Protein AF-A0A2Z6TEN8-F1 (afdb_monomer_lite)

Foldseek 3Di:
DVVVVVVVVVVVVVQVVVLQLQVFLCQQWKDFPDHFQEKAKEGWDQDDDPSPVAIWIKIATPPDPLQIWIQGADPDPVGPGDIDHHPSHRMDTDPGGRNVDHCVNYHYHYDPDD

Secondary structure (DSSP, 8-state):
-HHHHHHHHHHHHHHHHHHHHHHHHHHHHEE-SS---EEEEPPPEEPSGGGTT-EEEEEEETT-GGGEEEEEE-SSSSP-SPEEE-TT---EE-SS--TT--STT-EEEE----

Structure (mmCIF, N/CA/C/O backbone):
data_AF-A0A2Z6TEN8-F1
#
_entry.id   AF-A0A2Z6TEN8-F1
#
loop_
_atom_site.group_PDB
_atom_site.id
_atom_site.type_symbol
_atom_site.label_atom_id
_atom_site.label_alt_id
_atom_site.label_comp_id
_atom_site.label_asym_id
_atom_site.label_entity_id
_atom_site.label_seq_id
_atom_site.pdbx_PDB_ins_code
_atom_site.Cartn_x
_atom_site.Cartn_y
_atom_site.Cartn_z
_atom_site.occupancy
_atom_site.B_iso_or_equiv
_atom_site.auth_s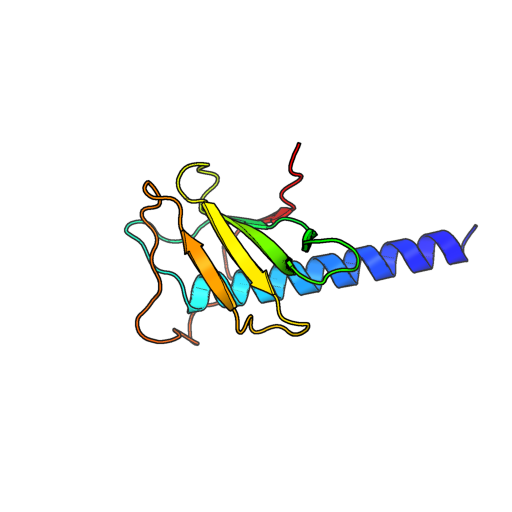eq_id
_atom_site.auth_comp_id
_atom_site.auth_asym_id
_atom_site.auth_atom_id
_atom_site.pdbx_PDB_model_num
ATOM 1 N N . MET A 1 1 ? 35.026 3.503 -3.690 1.00 63.25 1 MET A N 1
ATOM 2 C CA . MET A 1 1 ? 34.242 2.770 -2.660 1.00 63.25 1 MET A CA 1
ATOM 3 C C . MET A 1 1 ? 33.250 3.673 -1.917 1.00 63.25 1 MET A C 1
ATOM 5 O O . MET A 1 1 ? 32.164 3.214 -1.585 1.00 63.25 1 MET A O 1
ATOM 9 N N . GLU A 1 2 ? 33.578 4.948 -1.677 1.00 71.19 2 GLU A N 1
ATOM 10 C CA . GLU A 1 2 ? 32.692 5.900 -0.986 1.00 71.19 2 GLU A CA 1
ATOM 11 C C . GLU A 1 2 ? 31.493 6.366 -1.838 1.00 71.19 2 GLU A C 1
ATOM 13 O O . GLU A 1 2 ? 30.369 6.436 -1.342 1.00 71.19 2 GLU A O 1
ATOM 18 N N . GLU A 1 3 ? 31.693 6.591 -3.140 1.00 76.31 3 GLU A N 1
ATOM 19 C CA . GLU A 1 3 ? 30.623 7.017 -4.059 1.00 76.31 3 GLU A CA 1
ATOM 20 C C . GLU A 1 3 ? 29.530 5.958 -4.251 1.00 76.31 3 GLU A C 1
ATOM 22 O O . GLU A 1 3 ? 28.345 6.283 -4.251 1.00 76.31 3 GLU A O 1
ATOM 27 N N . ALA A 1 4 ? 29.902 4.675 -4.312 1.00 77.38 4 ALA A N 1
ATOM 28 C CA . ALA A 1 4 ? 28.943 3.574 -4.412 1.00 77.38 4 ALA A CA 1
ATOM 29 C C . ALA A 1 4 ? 28.039 3.476 -3.168 1.00 77.38 4 ALA A C 1
ATOM 31 O O . ALA A 1 4 ? 26.837 3.250 -3.290 1.00 77.38 4 ALA A O 1
ATOM 32 N N . LYS A 1 5 ? 28.594 3.711 -1.966 1.00 79.44 5 LYS A N 1
ATOM 33 C CA . LYS A 1 5 ? 27.814 3.755 -0.717 1.00 79.44 5 LYS A CA 1
ATOM 34 C C . LYS A 1 5 ? 26.850 4.942 -0.702 1.00 79.44 5 LYS A C 1
ATOM 36 O O . LYS A 1 5 ? 25.689 4.776 -0.343 1.00 79.44 5 LYS A O 1
ATOM 41 N N . LYS A 1 6 ? 27.309 6.126 -1.125 1.00 82.00 6 LYS A N 1
ATOM 42 C CA . LYS A 1 6 ? 26.474 7.336 -1.219 1.00 82.00 6 LYS A CA 1
ATOM 43 C C . LYS A 1 6 ? 25.315 7.152 -2.202 1.00 82.00 6 LYS A C 1
ATOM 45 O O . LYS A 1 6 ? 24.190 7.525 -1.876 1.00 82.00 6 LYS A O 1
ATOM 50 N N . LYS A 1 7 ? 25.578 6.544 -3.364 1.00 80.00 7 LYS A N 1
ATOM 51 C CA . LYS A 1 7 ? 24.557 6.258 -4.379 1.00 80.00 7 LYS A CA 1
ATOM 52 C C . LYS A 1 7 ? 23.494 5.292 -3.848 1.00 80.00 7 LYS A C 1
ATOM 54 O O . LYS A 1 7 ? 22.319 5.635 -3.871 1.00 80.00 7 LYS A O 1
ATOM 59 N N . LYS A 1 8 ? 23.917 4.189 -3.224 1.00 78.31 8 LYS A N 1
ATOM 60 C CA . LYS A 1 8 ? 23.004 3.204 -2.631 1.00 78.31 8 LYS A CA 1
ATOM 61 C C . LYS A 1 8 ? 22.097 3.806 -1.549 1.00 78.31 8 LYS A C 1
ATOM 63 O O . LYS A 1 8 ? 20.889 3.630 -1.599 1.00 78.31 8 LYS A O 1
ATOM 68 N N . ILE A 1 9 ? 22.655 4.602 -0.631 1.00 84.50 9 ILE A N 1
ATOM 69 C CA . ILE A 1 9 ? 21.869 5.290 0.412 1.00 84.50 9 ILE A CA 1
ATOM 70 C C . ILE A 1 9 ? 20.848 6.258 -0.203 1.00 84.50 9 ILE A C 1
ATOM 72 O O . ILE A 1 9 ? 19.760 6.448 0.344 1.00 84.50 9 ILE A O 1
ATOM 76 N N . LYS A 1 10 ? 21.205 6.920 -1.311 1.00 84.94 10 LYS A N 1
ATOM 77 C CA . LYS A 1 10 ? 20.291 7.810 -2.029 1.00 84.94 10 LYS A CA 1
ATOM 78 C C . LYS A 1 10 ? 19.145 7.012 -2.656 1.00 84.94 10 LYS A C 1
ATOM 80 O O . LYS A 1 10 ? 17.996 7.351 -2.394 1.00 84.94 10 LYS A O 1
ATOM 85 N N . GLU A 1 11 ? 19.457 5.937 -3.375 1.00 80.94 11 GLU A N 1
ATOM 86 C CA . GLU A 1 11 ? 18.472 5.038 -3.994 1.00 80.94 11 GLU A CA 1
ATOM 87 C C . GLU A 1 11 ? 17.505 4.461 -2.944 1.00 80.94 11 GLU A C 1
ATOM 89 O O . GLU A 1 11 ? 16.291 4.596 -3.080 1.00 80.94 11 GLU A O 1
ATOM 94 N N . GLU A 1 12 ? 18.015 3.956 -1.816 1.00 82.25 12 GLU A N 1
ATOM 95 C CA . GLU A 1 12 ? 17.184 3.427 -0.721 1.00 82.25 12 GLU A CA 1
ATOM 96 C C . GLU A 1 12 ? 16.233 4.484 -0.131 1.00 82.25 12 GLU A C 1
ATOM 98 O O . GLU A 1 12 ? 15.084 4.188 0.214 1.00 82.25 12 GLU A O 1
ATOM 103 N N . LYS A 1 13 ? 16.683 5.741 -0.022 1.00 86.00 13 LYS A N 1
ATOM 104 C CA . LYS A 1 13 ? 15.833 6.850 0.436 1.00 86.00 13 LYS A CA 1
ATOM 105 C C . LYS A 1 13 ? 14.754 7.206 -0.581 1.00 86.00 13 LYS A C 1
ATOM 107 O O . LYS A 1 13 ? 13.655 7.572 -0.168 1.00 86.00 13 LYS A O 1
ATOM 112 N N . GLU A 1 14 ? 15.059 7.145 -1.872 1.00 85.81 14 GLU A N 1
ATOM 113 C CA . GLU A 1 14 ? 14.088 7.410 -2.937 1.00 85.81 14 GLU A CA 1
ATOM 114 C C . GLU A 1 14 ? 13.011 6.321 -2.970 1.00 85.81 14 GLU A C 1
ATOM 116 O O . GLU A 1 14 ? 11.828 6.654 -2.902 1.00 85.81 14 GLU A O 1
ATOM 121 N N . HIS A 1 15 ? 13.401 5.045 -2.898 1.00 83.75 15 HIS A N 1
ATOM 122 C CA . HIS A 1 15 ? 12.465 3.915 -2.843 1.00 83.75 15 HIS A CA 1
ATOM 123 C C . HIS A 1 15 ? 11.574 3.988 -1.595 1.00 83.75 15 HIS A C 1
ATOM 125 O O . HIS A 1 15 ? 10.360 3.797 -1.666 1.00 83.75 15 HIS A O 1
ATOM 131 N N . LYS A 1 16 ? 12.147 4.333 -0.431 1.00 88.50 16 LYS A N 1
ATOM 132 C CA . LYS A 1 16 ? 11.359 4.519 0.796 1.00 88.50 16 LYS A CA 1
ATOM 133 C C . LYS A 1 16 ? 10.322 5.636 0.644 1.00 88.50 16 LYS A C 1
ATOM 135 O O . LYS A 1 16 ? 9.167 5.432 1.006 1.00 88.50 16 LYS A O 1
ATOM 140 N N . LYS A 1 17 ? 10.718 6.794 0.106 1.00 88.81 17 LYS A N 1
ATOM 141 C CA . LYS A 1 17 ? 9.798 7.920 -0.120 1.00 88.81 17 LYS A CA 1
ATOM 142 C C . LYS A 1 17 ? 8.678 7.548 -1.077 1.00 88.81 17 LYS A C 1
ATOM 144 O O . LYS A 1 17 ? 7.543 7.962 -0.869 1.00 88.81 17 LYS A O 1
ATOM 149 N N . GLU A 1 18 ? 8.994 6.804 -2.128 1.00 87.00 18 GLU A N 1
ATOM 150 C CA . GLU A 1 18 ? 7.997 6.333 -3.079 1.00 87.00 18 GLU A CA 1
ATOM 151 C C . GLU A 1 18 ? 6.974 5.432 -2.387 1.00 87.00 18 GLU A C 1
ATOM 153 O O . GLU A 1 18 ? 5.787 5.751 -2.409 1.00 87.00 18 GLU A O 1
ATOM 158 N N . ARG A 1 19 ? 7.426 4.422 -1.631 1.00 90.44 19 ARG A N 1
ATOM 159 C CA . ARG A 1 19 ? 6.540 3.580 -0.810 1.00 90.44 19 ARG A CA 1
ATOM 160 C C . ARG A 1 19 ? 5.652 4.386 0.130 1.00 90.44 19 ARG A C 1
ATOM 162 O O . ARG A 1 19 ? 4.466 4.098 0.233 1.00 90.44 19 ARG A O 1
ATOM 169 N N . GLU A 1 20 ? 6.186 5.407 0.798 1.00 92.06 20 GLU A N 1
ATOM 170 C CA . GLU A 1 20 ? 5.388 6.258 1.691 1.00 92.06 20 GLU A CA 1
ATOM 171 C C . GLU A 1 20 ? 4.300 7.039 0.938 1.00 92.06 20 GLU A C 1
ATOM 173 O O . GLU A 1 20 ? 3.184 7.170 1.439 1.00 92.06 20 GLU A O 1
ATOM 178 N N . LYS A 1 21 ? 4.573 7.515 -0.284 1.00 90.50 21 LYS A N 1
ATOM 179 C CA . LYS A 1 21 ? 3.548 8.175 -1.110 1.00 90.50 21 LYS A CA 1
ATOM 180 C C . LYS A 1 21 ? 2.451 7.200 -1.542 1.00 90.50 21 LYS A C 1
ATOM 182 O O . LYS A 1 21 ? 1.276 7.558 -1.517 1.00 90.50 21 LYS A O 1
ATOM 187 N N . ILE A 1 22 ? 2.828 5.977 -1.908 1.00 90.19 22 ILE A N 1
ATOM 188 C CA . ILE A 1 22 ? 1.891 4.910 -2.287 1.00 90.19 22 ILE A CA 1
ATOM 189 C C . ILE A 1 22 ? 1.023 4.531 -1.089 1.00 90.19 22 ILE A C 1
ATOM 191 O O . ILE A 1 22 ? -0.201 4.517 -1.188 1.00 90.19 22 ILE A O 1
ATOM 195 N N . ALA A 1 23 ? 1.650 4.312 0.067 1.00 92.88 23 ALA A N 1
ATOM 196 C CA . ALA A 1 23 ? 0.956 4.040 1.315 1.00 92.88 23 ALA A CA 1
ATOM 197 C C . ALA A 1 23 ? -0.052 5.147 1.638 1.00 92.88 23 ALA A C 1
ATOM 199 O O . ALA A 1 23 ? -1.186 4.856 2.015 1.00 92.88 23 ALA A O 1
ATOM 200 N N . LEU A 1 24 ? 0.345 6.418 1.478 1.00 92.81 24 LEU A N 1
ATOM 201 C CA . LEU A 1 24 ? -0.535 7.550 1.755 1.00 92.81 24 LEU A CA 1
ATOM 202 C C . LEU A 1 24 ? -1.753 7.528 0.830 1.00 92.81 24 LEU A C 1
ATOM 204 O O . LEU A 1 24 ? -2.882 7.690 1.289 1.00 92.81 24 LEU A O 1
ATOM 208 N N . TRP A 1 25 ? -1.528 7.284 -0.458 1.00 90.81 25 TRP A N 1
ATOM 209 C CA . TRP A 1 25 ? -2.611 7.179 -1.421 1.00 90.81 25 TRP A CA 1
ATOM 210 C C . TRP A 1 25 ? -3.580 6.049 -1.056 1.00 90.81 25 TRP A C 1
ATOM 212 O O . TRP A 1 25 ? -4.789 6.274 -1.043 1.00 90.81 25 TRP A O 1
ATOM 222 N N . VAL A 1 26 ? -3.063 4.875 -0.675 1.00 91.00 26 VAL A N 1
ATOM 223 C CA . VAL A 1 26 ? -3.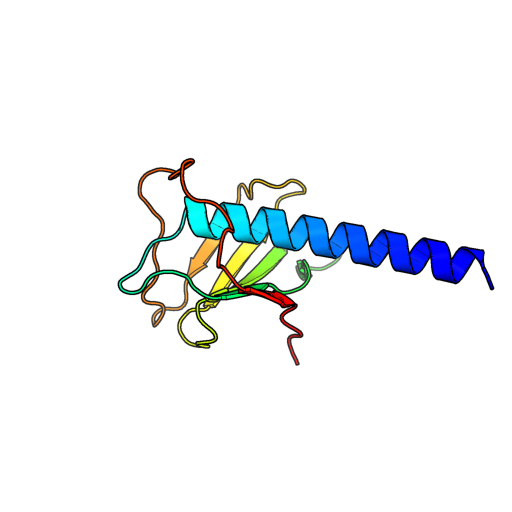873 3.722 -0.249 1.00 91.00 26 VAL A CA 1
ATOM 224 C C . VAL A 1 26 ? -4.738 4.083 0.951 1.00 91.00 26 VAL A C 1
ATOM 226 O O . VAL A 1 26 ? -5.945 3.879 0.917 1.00 91.00 26 VAL A O 1
ATOM 229 N N . VAL A 1 27 ? -4.173 4.683 2.001 1.00 92.81 27 VAL A N 1
ATOM 230 C CA . VAL A 1 27 ? -4.972 5.006 3.196 1.00 92.81 27 VAL A CA 1
ATOM 231 C C . VAL A 1 27 ? -6.038 6.058 2.907 1.00 92.81 27 VAL A C 1
ATOM 233 O O . VAL A 1 27 ? -7.084 6.049 3.552 1.00 92.81 27 VAL A O 1
ATOM 236 N N . GLN A 1 28 ? -5.803 6.949 1.943 1.00 91.94 28 GLN A N 1
ATOM 237 C CA . GLN A 1 28 ? -6.741 8.003 1.559 1.00 91.94 28 GLN A CA 1
ATOM 238 C C . GLN A 1 28 ? -7.834 7.526 0.593 1.00 91.94 28 GLN A C 1
ATOM 240 O O . GLN A 1 28 ? -8.921 8.102 0.611 1.00 91.94 28 GLN A O 1
ATOM 245 N N . ASN A 1 29 ? -7.569 6.494 -0.213 1.00 90.12 29 ASN A N 1
ATOM 246 C CA . ASN A 1 29 ? -8.451 6.051 -1.300 1.00 90.12 29 ASN A CA 1
ATOM 247 C C . ASN A 1 29 ? -9.021 4.639 -1.117 1.00 90.12 29 ASN A C 1
ATOM 249 O O . ASN A 1 29 ? -9.842 4.217 -1.924 1.00 90.12 29 ASN A O 1
ATOM 253 N N . ILE A 1 30 ? -8.613 3.909 -0.077 1.00 89.81 30 ILE A N 1
ATOM 254 C CA . ILE A 1 30 ? -9.091 2.555 0.213 1.00 89.81 30 ILE A CA 1
ATOM 255 C C . ILE A 1 30 ? -9.758 2.514 1.593 1.00 89.81 30 ILE A C 1
ATOM 257 O O . ILE A 1 30 ? -9.275 3.090 2.576 1.00 89.81 30 ILE A O 1
ATOM 261 N N . GLU A 1 31 ? -10.889 1.825 1.680 1.00 90.88 31 GLU A N 1
ATOM 262 C CA . GLU A 1 31 ? -11.588 1.521 2.926 1.00 90.88 31 GLU A CA 1
ATOM 263 C C . GLU A 1 31 ? -11.967 0.044 2.997 1.00 90.88 31 GLU A C 1
ATOM 265 O O . GLU A 1 31 ? -11.919 -0.678 2.009 1.00 90.88 31 GLU A O 1
ATOM 270 N N . GLY A 1 32 ? -12.269 -0.431 4.198 1.00 90.25 32 GLY A N 1
ATOM 271 C CA . GLY A 1 32 ? -12.621 -1.820 4.437 1.00 90.25 32 GLY A CA 1
ATOM 272 C C . GLY A 1 32 ? -13.142 -2.010 5.858 1.00 90.25 32 GLY A C 1
ATOM 273 O O . GLY A 1 32 ? -13.176 -1.053 6.639 1.00 90.25 32 GLY A O 1
ATOM 274 N N . PRO A 1 33 ? -13.537 -3.241 6.218 1.00 91.12 33 PRO A N 1
ATOM 275 C CA . PRO A 1 33 ? -14.186 -3.532 7.495 1.00 91.12 33 PRO A CA 1
ATOM 276 C C . PRO A 1 33 ? -13.262 -3.330 8.701 1.00 91.12 33 PRO A C 1
ATOM 278 O O . PRO A 1 33 ? -13.732 -3.027 9.796 1.00 91.12 33 PRO A O 1
ATOM 281 N N . GLU A 1 34 ? -11.950 -3.487 8.511 1.00 93.25 34 GLU A N 1
ATOM 282 C CA . GLU A 1 34 ? -10.946 -3.278 9.550 1.00 93.25 34 GLU A CA 1
ATOM 283 C C . GLU A 1 34 ? -10.037 -2.095 9.202 1.00 93.25 34 GLU A C 1
ATOM 285 O O . GLU A 1 34 ? -9.638 -1.942 8.040 1.00 93.25 34 GLU A O 1
ATOM 290 N N . PRO A 1 35 ? -9.633 -1.279 10.194 1.00 92.12 35 PRO A N 1
ATOM 291 C CA . PRO A 1 35 ? -8.706 -0.184 9.955 1.00 92.12 35 PRO A CA 1
ATOM 292 C C . PRO A 1 35 ? -7.367 -0.704 9.419 1.00 92.12 35 PRO A C 1
ATOM 294 O O . PRO A 1 35 ? -6.863 -1.747 9.846 1.00 92.12 35 PRO A O 1
ATOM 297 N N . ILE A 1 36 ? -6.769 0.052 8.499 1.00 94.75 36 ILE A N 1
ATOM 298 C CA . ILE A 1 36 ? -5.438 -0.235 7.957 1.00 94.75 36 ILE A CA 1
ATOM 299 C C . ILE A 1 36 ? -4.401 0.061 9.047 1.00 94.75 36 ILE A C 1
ATOM 301 O O . ILE A 1 36 ? -4.238 1.206 9.464 1.00 94.75 36 ILE A O 1
ATOM 305 N N . LYS A 1 37 ? -3.714 -0.980 9.519 1.00 95.94 37 LYS A N 1
ATOM 306 C CA . LYS A 1 37 ? -2.658 -0.928 10.544 1.00 95.94 37 LYS A CA 1
ATOM 307 C C . LYS A 1 37 ? -1.279 -1.203 9.952 1.00 95.94 37 LYS A C 1
ATOM 309 O O . LYS A 1 37 ? -0.286 -0.683 10.460 1.00 95.94 37 LYS A O 1
ATOM 314 N N . SER A 1 38 ? -1.206 -1.996 8.885 1.00 96.25 38 SER A N 1
ATOM 315 C CA . SER A 1 38 ? 0.031 -2.217 8.141 1.00 96.25 38 SER A CA 1
ATOM 316 C C . SER A 1 38 ? -0.196 -2.277 6.635 1.00 96.25 38 SER A C 1
ATOM 318 O O . SER A 1 38 ? -1.265 -2.670 6.166 1.00 96.25 38 SER A O 1
ATOM 320 N N . LEU A 1 39 ? 0.834 -1.872 5.897 1.00 95.62 39 LEU A N 1
ATOM 321 C CA . LEU A 1 39 ? 0.915 -1.926 4.447 1.00 95.62 39 LEU A CA 1
ATOM 322 C C . LEU A 1 39 ? 2.270 -2.499 4.048 1.00 95.62 39 LEU A C 1
ATOM 324 O O . LEU A 1 39 ? 3.309 -1.966 4.440 1.00 95.62 39 LEU A O 1
ATOM 328 N N . GLU A 1 40 ? 2.249 -3.548 3.240 1.00 94.88 40 GLU A N 1
ATOM 329 C CA . GLU A 1 40 ? 3.431 -4.039 2.540 1.00 94.88 40 GLU A CA 1
ATOM 330 C C . GLU A 1 40 ? 3.314 -3.641 1.073 1.00 94.88 40 GLU A C 1
ATOM 332 O O . GLU A 1 40 ? 2.284 -3.872 0.440 1.00 94.88 40 GLU A O 1
ATOM 337 N N . ILE A 1 41 ? 4.349 -2.988 0.552 1.00 92.88 41 ILE A N 1
ATOM 338 C CA . ILE A 1 41 ? 4.340 -2.391 -0.786 1.00 92.88 41 ILE A CA 1
ATOM 339 C C . ILE A 1 41 ? 5.544 -2.925 -1.550 1.00 92.88 41 ILE A C 1
ATOM 341 O O . ILE A 1 41 ? 6.676 -2.814 -1.063 1.00 92.88 41 ILE A O 1
ATOM 345 N N . SER A 1 42 ? 5.300 -3.518 -2.718 1.00 90.38 42 SER A N 1
ATOM 346 C CA . SER A 1 42 ? 6.358 -4.035 -3.587 1.00 90.38 42 SER A CA 1
ATOM 347 C C . SER A 1 42 ? 7.168 -2.904 -4.224 1.00 90.38 42 SER A C 1
ATOM 349 O O . SER A 1 42 ? 6.823 -1.723 -4.143 1.00 90.38 42 SER A O 1
ATOM 351 N N . GLU A 1 43 ? 8.261 -3.257 -4.893 1.00 86.88 43 GLU A N 1
ATOM 352 C CA . GLU A 1 43 ? 8.887 -2.336 -5.842 1.00 86.88 43 GLU A CA 1
ATOM 353 C C . GLU A 1 43 ? 7.985 -2.142 -7.071 1.00 86.88 43 GLU A C 1
ATOM 355 O O . GLU A 1 43 ? 7.169 -3.010 -7.404 1.00 86.88 43 GLU A O 1
ATOM 360 N N . ILE A 1 44 ? 8.126 -1.000 -7.749 1.00 84.12 44 ILE A N 1
ATOM 361 C CA . ILE A 1 44 ? 7.411 -0.741 -9.000 1.00 84.12 44 ILE A CA 1
ATOM 362 C C . ILE A 1 44 ? 7.958 -1.675 -10.080 1.00 84.12 44 ILE A C 1
ATOM 364 O O . ILE A 1 44 ? 9.129 -1.603 -10.462 1.00 84.12 44 ILE A O 1
ATOM 368 N N . ARG A 1 45 ? 7.088 -2.525 -10.621 1.00 82.31 45 ARG A N 1
ATOM 369 C CA . ARG A 1 45 ? 7.394 -3.418 -11.737 1.00 82.31 45 ARG A CA 1
ATOM 370 C C . ARG A 1 45 ? 7.002 -2.760 -13.048 1.00 82.31 45 ARG A C 1
ATOM 372 O O . ARG A 1 45 ? 5.911 -2.216 -13.166 1.00 82.31 45 ARG A O 1
ATOM 379 N N . ARG A 1 46 ? 7.876 -2.836 -14.053 1.00 81.19 46 ARG A N 1
ATOM 380 C CA . ARG A 1 46 ? 7.534 -2.485 -15.439 1.00 81.19 46 ARG A CA 1
ATOM 381 C C . ARG A 1 46 ? 7.036 -3.730 -16.153 1.00 81.19 46 ARG A C 1
ATOM 383 O O . ARG A 1 46 ? 7.766 -4.713 -16.251 1.00 81.19 46 ARG A O 1
ATOM 390 N N . ASN A 1 47 ? 5.819 -3.665 -16.667 1.00 77.81 47 ASN A N 1
ATOM 391 C CA . ASN A 1 47 ? 5.176 -4.766 -17.364 1.00 77.81 47 ASN A CA 1
ATOM 392 C C . ASN A 1 47 ? 5.397 -4.650 -18.880 1.00 77.81 47 ASN A C 1
ATOM 394 O O . ASN A 1 47 ? 5.468 -3.555 -19.443 1.00 77.81 47 ASN A O 1
ATOM 398 N N . GLY A 1 48 ? 5.477 -5.796 -19.560 1.00 70.31 48 GLY A N 1
ATOM 399 C CA . GLY A 1 48 ? 5.662 -5.872 -21.012 1.00 70.31 48 GLY A CA 1
ATOM 400 C C . GLY A 1 48 ? 7.088 -5.574 -21.493 1.00 70.31 48 GLY A C 1
ATOM 401 O O . GLY A 1 48 ? 7.948 -5.078 -20.763 1.00 70.31 48 GLY A O 1
ATOM 402 N N . ILE A 1 49 ? 7.351 -5.886 -22.764 1.00 67.69 49 ILE A N 1
ATOM 403 C CA . ILE A 1 49 ? 8.658 -5.654 -23.391 1.00 67.69 49 ILE A CA 1
ATOM 404 C C . ILE A 1 49 ? 8.875 -4.139 -23.488 1.00 67.69 49 ILE A C 1
ATOM 406 O O . ILE A 1 49 ? 8.086 -3.432 -24.115 1.00 67.69 49 ILE A O 1
ATOM 410 N N . GLY A 1 50 ? 9.916 -3.631 -22.826 1.00 67.12 50 GLY A N 1
ATOM 411 C CA . GLY A 1 50 ? 10.246 -2.202 -22.812 1.00 67.12 50 GLY A CA 1
ATOM 412 C C . GLY A 1 50 ? 9.301 -1.312 -21.991 1.00 67.12 50 GLY A C 1
ATOM 413 O O . GLY A 1 50 ? 9.360 -0.097 -22.147 1.00 67.12 50 GLY A O 1
ATOM 414 N N . GLY A 1 51 ? 8.441 -1.873 -21.128 1.00 64.00 51 GLY A N 1
ATOM 415 C CA . GLY A 1 51 ? 7.483 -1.094 -20.322 1.00 64.00 51 GLY A CA 1
ATOM 416 C C . GLY A 1 51 ? 6.182 -0.732 -21.049 1.00 64.00 51 GLY A C 1
ATOM 417 O O . GLY A 1 51 ? 5.411 0.091 -20.564 1.00 64.00 51 GLY A O 1
ATOM 418 N N . THR A 1 52 ?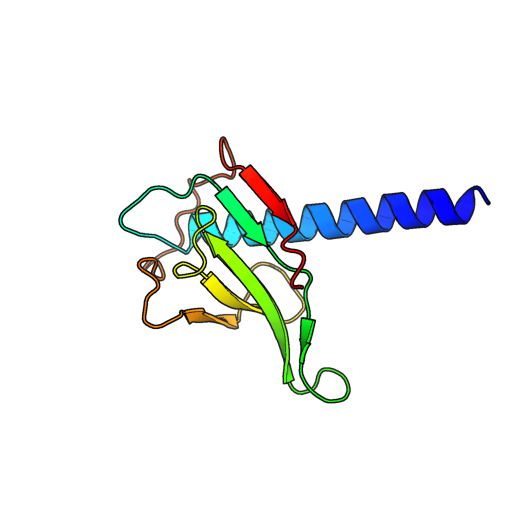 5.925 -1.347 -22.206 1.00 69.75 52 THR A N 1
ATOM 419 C CA . THR A 1 52 ? 4.699 -1.155 -23.004 1.00 69.75 52 THR A CA 1
ATOM 420 C C . THR A 1 52 ? 3.419 -1.574 -22.278 1.00 69.75 52 THR A C 1
ATOM 422 O O . THR A 1 52 ? 2.349 -1.073 -22.604 1.00 69.75 52 THR A O 1
ATOM 425 N N . GLY A 1 53 ? 3.518 -2.458 -21.281 1.00 67.88 53 GLY A N 1
ATOM 426 C CA . GLY A 1 53 ? 2.402 -2.874 -20.428 1.00 67.88 53 GLY A CA 1
ATOM 427 C C . GLY A 1 53 ? 2.149 -1.948 -19.235 1.00 67.88 53 GLY A C 1
ATOM 428 O O . GLY A 1 53 ? 1.367 -2.305 -18.357 1.00 67.88 53 GLY A O 1
ATOM 429 N N . GLY A 1 54 ? 2.824 -0.797 -19.170 1.00 77.75 54 GLY A N 1
ATOM 430 C CA . GLY A 1 54 ? 2.753 0.126 -18.041 1.00 77.75 54 GLY A CA 1
ATOM 431 C C . GLY A 1 54 ? 3.615 -0.316 -16.861 1.00 77.75 54 GLY A C 1
ATOM 432 O O . GLY A 1 54 ? 4.440 -1.226 -16.967 1.00 77.75 54 GLY A O 1
ATOM 433 N N . SER A 1 55 ? 3.445 0.354 -15.724 1.00 83.31 55 SER A N 1
ATOM 434 C CA . SER A 1 55 ? 4.080 -0.048 -14.468 1.00 83.31 55 SER A CA 1
ATOM 435 C C . SER A 1 55 ? 3.021 -0.391 -13.432 1.00 83.31 55 SER A C 1
ATOM 437 O O . SER A 1 55 ? 1.931 0.172 -13.462 1.00 83.31 55 SER A O 1
ATOM 439 N N . SER A 1 56 ? 3.315 -1.303 -12.515 1.00 85.12 56 SER A N 1
ATOM 440 C CA . SER A 1 56 ? 2.416 -1.651 -11.419 1.00 85.12 56 SER A CA 1
ATOM 441 C C . SER A 1 56 ? 3.164 -1.809 -10.104 1.00 85.12 56 SER A C 1
ATOM 443 O O . SER A 1 56 ? 4.370 -2.044 -10.081 1.00 85.12 56 SER A O 1
ATOM 445 N N . VAL A 1 57 ? 2.440 -1.675 -9.001 1.00 88.06 57 VAL A N 1
ATOM 446 C CA . VAL A 1 57 ? 2.922 -2.000 -7.661 1.00 88.06 57 VAL A CA 1
ATOM 447 C C . VAL A 1 57 ? 1.890 -2.862 -6.955 1.00 88.06 57 VAL A C 1
ATOM 449 O O . VAL A 1 57 ? 0.693 -2.597 -7.043 1.00 88.06 57 VAL A O 1
ATOM 452 N N . SER A 1 58 ? 2.352 -3.865 -6.229 1.00 89.75 58 SER A N 1
ATOM 453 C CA . SER A 1 58 ? 1.501 -4.724 -5.423 1.00 89.75 58 SER A CA 1
ATOM 454 C C . SER A 1 58 ? 1.453 -4.192 -3.995 1.00 89.75 58 SER A C 1
ATOM 456 O O . SER A 1 58 ? 2.475 -3.839 -3.397 1.00 89.75 58 SER A O 1
ATOM 458 N N . VAL A 1 59 ? 0.250 -4.128 -3.435 1.00 91.12 59 VAL A N 1
ATOM 459 C CA . VAL A 1 59 ? 0.000 -3.686 -2.062 1.00 91.12 59 VAL A CA 1
ATOM 460 C C . VAL A 1 59 ? -0.687 -4.807 -1.310 1.00 91.12 59 VAL A C 1
ATOM 462 O O . VAL A 1 59 ? -1.642 -5.387 -1.817 1.00 91.12 59 VAL A O 1
ATOM 465 N N . LYS A 1 60 ? -0.243 -5.078 -0.083 1.00 92.69 60 LYS A N 1
ATOM 466 C CA . LYS A 1 60 ? -0.911 -5.976 0.861 1.00 92.69 60 LYS A CA 1
ATOM 467 C C . LYS A 1 60 ? -1.307 -5.216 2.116 1.00 92.69 60 LYS A C 1
ATOM 469 O O . LYS A 1 60 ? -0.487 -4.527 2.724 1.00 92.69 60 LYS A O 1
ATOM 474 N N . ILE A 1 61 ? -2.568 -5.353 2.513 1.00 93.56 61 ILE A N 1
ATOM 475 C CA . ILE A 1 61 ? -3.122 -4.703 3.699 1.00 93.56 61 ILE A CA 1
ATOM 476 C C . ILE A 1 61 ? -3.125 -5.674 4.879 1.00 93.56 61 ILE A C 1
ATOM 478 O O . ILE A 1 61 ? -3.570 -6.817 4.765 1.00 93.56 61 ILE A O 1
ATOM 482 N N . ASN A 1 62 ? -2.689 -5.186 6.044 1.00 94.19 62 ASN A N 1
ATOM 483 C CA . ASN A 1 62 ? -2.776 -5.889 7.326 1.00 94.19 62 ASN A CA 1
ATOM 484 C C . ASN A 1 62 ? -2.118 -7.282 7.323 1.00 94.19 62 ASN A C 1
ATOM 486 O O . ASN A 1 62 ? -2.574 -8.174 8.036 1.00 94.19 62 ASN A O 1
ATOM 490 N N . ASN A 1 63 ? -1.048 -7.465 6.534 1.00 90.94 63 ASN A N 1
ATOM 491 C CA . ASN A 1 63 ? -0.323 -8.735 6.386 1.00 90.94 63 ASN A CA 1
ATOM 492 C C . ASN A 1 63 ? -1.248 -9.922 6.043 1.00 90.94 63 ASN A C 1
ATOM 494 O O . ASN A 1 63 ? -1.100 -11.027 6.563 1.00 90.94 63 ASN A O 1
ATOM 498 N N . ASN A 1 64 ? -2.263 -9.674 5.212 1.00 89.44 64 ASN A N 1
ATOM 499 C CA . ASN A 1 64 ? -3.209 -10.689 4.770 1.00 89.44 64 ASN A CA 1
ATOM 500 C C . ASN A 1 64 ? -3.140 -10.819 3.249 1.00 89.44 64 ASN A C 1
ATOM 502 O O . ASN A 1 64 ? -3.519 -9.892 2.537 1.00 89.44 64 ASN A O 1
ATOM 506 N N . ASP A 1 65 ? -2.694 -11.978 2.759 1.00 84.75 65 ASP A N 1
ATOM 507 C CA . ASP A 1 65 ? -2.544 -12.257 1.325 1.00 84.75 65 ASP A CA 1
ATOM 508 C C . ASP A 1 65 ? -3.865 -12.182 0.543 1.00 84.75 65 ASP A C 1
ATOM 510 O O . ASP A 1 65 ? -3.855 -11.943 -0.657 1.00 84.75 65 ASP A O 1
ATOM 514 N N . ASN A 1 66 ? -5.018 -12.330 1.204 1.00 87.50 66 ASN A N 1
ATOM 515 C CA . ASN A 1 66 ? -6.311 -12.123 0.545 1.00 87.50 66 ASN A CA 1
ATOM 516 C C . ASN A 1 66 ? -6.647 -10.639 0.358 1.00 87.50 66 ASN A C 1
ATOM 518 O O . ASN A 1 66 ? -7.462 -10.304 -0.496 1.00 87.50 66 ASN A O 1
ATOM 522 N N . ASN A 1 67 ? -6.026 -9.755 1.141 1.00 88.69 67 ASN A N 1
ATOM 523 C CA . ASN A 1 67 ? -6.216 -8.310 1.076 1.00 88.69 67 ASN A CA 1
ATOM 524 C C . ASN A 1 67 ? -5.063 -7.646 0.317 1.00 88.69 67 ASN A C 1
ATOM 526 O O . ASN A 1 67 ? -4.471 -6.672 0.793 1.00 88.69 67 ASN A O 1
ATOM 530 N N . SER A 1 68 ? -4.728 -8.199 -0.849 1.00 88.50 68 SER A N 1
ATOM 531 C CA . SER A 1 68 ? -3.756 -7.617 -1.765 1.00 88.50 68 SER A CA 1
ATOM 532 C C . SER A 1 68 ? -4.382 -7.192 -3.088 1.00 88.50 68 SER A C 1
ATOM 534 O O . SER A 1 68 ? -5.388 -7.749 -3.536 1.00 88.50 68 SER A O 1
ATOM 536 N N . PHE A 1 69 ? -3.773 -6.192 -3.712 1.00 86.75 69 PHE A N 1
ATOM 537 C CA . PHE A 1 69 ? -4.178 -5.664 -5.009 1.00 86.75 69 PHE A CA 1
ATOM 538 C C . PHE A 1 69 ? -2.991 -5.033 -5.729 1.00 86.75 69 PHE A C 1
ATOM 540 O O . PHE A 1 69 ? -2.034 -4.580 -5.097 1.00 86.75 69 PHE A O 1
ATOM 547 N N . ASP A 1 70 ? -3.089 -4.969 -7.051 1.00 86.81 70 ASP A N 1
ATOM 548 C CA . ASP A 1 70 ? -2.097 -4.324 -7.903 1.00 86.81 70 ASP A CA 1
ATOM 549 C C . ASP A 1 70 ? -2.590 -2.946 -8.327 1.00 86.81 70 ASP A C 1
ATOM 551 O O . ASP A 1 70 ? -3.679 -2.812 -8.883 1.00 86.81 70 ASP A O 1
ATOM 555 N N . LEU A 1 71 ? -1.789 -1.915 -8.077 1.00 84.69 71 LEU A N 1
ATOM 556 C CA . LEU A 1 71 ? -2.023 -0.547 -8.521 1.00 84.69 71 LEU A CA 1
ATOM 557 C C . LEU A 1 71 ? -1.210 -0.264 -9.774 1.00 84.69 71 LEU A C 1
ATOM 559 O O . LEU A 1 71 ? 0.008 -0.438 -9.775 1.00 84.69 71 LEU A O 1
ATOM 563 N N . SER A 1 72 ? -1.859 0.234 -10.823 1.00 80.25 72 SER A N 1
ATOM 564 C CA . SER A 1 72 ? -1.143 0.725 -12.000 1.00 80.25 72 SER A CA 1
ATOM 565 C C . SER A 1 72 ? -0.513 2.098 -11.724 1.00 80.25 72 SER A C 1
ATOM 567 O O . SER A 1 72 ? -1.158 3.015 -11.212 1.00 80.25 72 SER A O 1
ATOM 569 N N . VAL A 1 73 ? 0.752 2.251 -12.108 1.00 77.12 73 VAL A N 1
ATOM 570 C CA . VAL A 1 73 ? 1.576 3.448 -11.918 1.00 77.12 73 VAL A CA 1
ATOM 571 C C . VAL A 1 73 ? 1.922 4.044 -13.276 1.00 77.12 73 VAL A C 1
ATOM 573 O O . VAL A 1 73 ? 2.574 3.401 -14.095 1.00 77.12 73 VAL A O 1
ATOM 576 N N . ASP A 1 74 ? 1.507 5.289 -13.499 1.00 68.88 74 ASP A N 1
ATOM 577 C CA . ASP A 1 74 ? 1.768 6.034 -14.734 1.00 68.88 74 ASP A CA 1
ATOM 578 C C . ASP A 1 74 ? 2.758 7.175 -14.452 1.00 68.88 74 ASP A C 1
ATOM 580 O O . ASP A 1 74 ? 2.407 8.349 -14.412 1.00 68.88 74 ASP A O 1
ATOM 584 N N . GLY A 1 75 ? 3.999 6.805 -14.119 1.00 58.16 75 GLY A N 1
ATOM 585 C CA . GLY A 1 75 ? 5.145 7.720 -13.990 1.00 58.16 75 GLY A CA 1
ATOM 586 C C . GLY A 1 75 ? 5.170 8.673 -12.783 1.00 58.16 75 GLY A C 1
ATOM 587 O O . GLY A 1 75 ? 6.257 9.010 -12.323 1.00 58.16 75 GLY A O 1
ATOM 588 N N . GLU A 1 76 ? 4.024 9.075 -12.226 1.00 59.50 76 GLU A N 1
ATOM 589 C CA . GLU A 1 76 ? 3.937 9.981 -11.073 1.00 59.50 76 GLU A CA 1
ATOM 590 C C . GLU A 1 76 ? 2.919 9.503 -10.023 1.00 59.50 76 GLU A C 1
ATOM 592 O O . GLU A 1 76 ? 1.860 8.961 -10.339 1.00 59.50 76 GLU A O 1
ATOM 597 N N . VAL A 1 77 ? 3.241 9.735 -8.746 1.00 55.38 77 VAL A N 1
ATOM 598 C CA . VAL A 1 77 ? 2.304 9.596 -7.617 1.00 55.38 77 VAL A CA 1
ATOM 599 C C . VAL A 1 77 ? 1.657 10.973 -7.372 1.00 55.38 77 VAL A C 1
ATOM 601 O O . VAL A 1 77 ? 2.413 11.941 -7.247 1.00 55.38 77 VAL A O 1
ATOM 604 N N . PRO A 1 78 ? 0.318 11.118 -7.263 1.00 54.03 78 PRO A N 1
ATOM 605 C CA 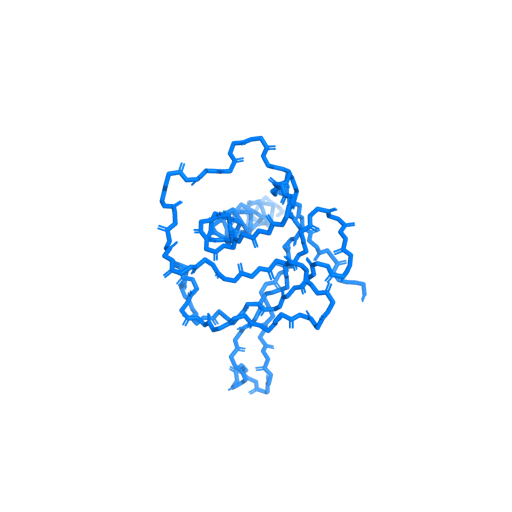. PRO A 1 78 ? -0.687 10.081 -7.019 1.00 54.03 78 PRO A CA 1
ATOM 606 C C . PRO A 1 78 ? -0.946 9.192 -8.233 1.00 54.03 78 PRO A C 1
ATOM 608 O O . PRO A 1 78 ? -1.033 9.670 -9.361 1.00 54.03 78 PRO A O 1
ATOM 611 N N . MET A 1 79 ? -1.083 7.892 -7.971 1.00 65.19 79 MET A N 1
ATOM 612 C CA . MET A 1 79 ? -1.351 6.887 -8.994 1.00 65.19 79 MET A CA 1
ATOM 613 C C . MET A 1 79 ? -2.654 7.226 -9.713 1.00 65.19 79 MET A C 1
ATOM 615 O O . MET A 1 79 ? -3.710 7.321 -9.092 1.00 65.19 79 MET A O 1
ATOM 619 N N . LYS A 1 80 ? -2.566 7.442 -11.027 1.00 56.75 80 LYS A N 1
ATOM 620 C CA . LYS A 1 80 ? -3.722 7.709 -11.896 1.00 56.75 80 LYS A CA 1
ATOM 621 C C . LYS A 1 80 ? -4.346 6.433 -12.474 1.00 56.75 80 LYS A C 1
ATOM 623 O O . LYS A 1 80 ? -5.301 6.518 -13.239 1.00 56.75 80 LYS A O 1
ATOM 628 N N . GLY A 1 81 ? -3.797 5.266 -12.138 1.00 55.56 81 GLY A N 1
ATOM 629 C CA . GLY A 1 81 ? -4.262 3.970 -12.619 1.00 55.56 81 GLY A CA 1
ATOM 630 C C . GLY A 1 81 ? -5.347 3.341 -11.741 1.00 55.56 81 GLY A C 1
ATOM 631 O O . GLY A 1 81 ? -5.514 3.700 -10.578 1.00 55.56 81 GLY A O 1
ATOM 632 N N . GLY A 1 82 ? -6.085 2.378 -12.300 1.00 60.56 82 GLY A N 1
ATOM 633 C CA . GLY A 1 82 ? -6.993 1.524 -11.526 1.00 60.56 82 GLY A CA 1
ATOM 634 C C . GLY A 1 82 ? -6.234 0.533 -10.633 1.00 60.56 82 GLY A C 1
ATOM 635 O O . GLY A 1 82 ? -5.069 0.226 -10.902 1.00 60.56 82 GLY A O 1
ATOM 636 N N . ALA A 1 83 ? -6.895 0.026 -9.585 1.00 67.94 83 ALA A N 1
ATOM 637 C CA . ALA A 1 83 ? -6.424 -1.155 -8.859 1.00 67.94 83 ALA A CA 1
ATOM 638 C C . ALA A 1 83 ? -7.130 -2.402 -9.372 1.00 67.94 83 ALA A C 1
ATOM 640 O O . ALA A 1 83 ? -8.347 -2.398 -9.573 1.00 67.94 83 ALA A O 1
ATOM 641 N N . PHE A 1 84 ? -6.376 -3.485 -9.480 1.00 69.69 84 PHE A N 1
ATOM 642 C CA . PHE A 1 84 ? -6.912 -4.824 -9.649 1.00 69.69 84 PHE A CA 1
ATOM 643 C C . PHE A 1 84 ? -7.029 -5.463 -8.273 1.00 69.69 84 PHE A C 1
ATOM 645 O O . PHE A 1 84 ? -6.039 -5.881 -7.674 1.00 69.69 84 PHE A O 1
ATOM 652 N N . ILE A 1 85 ? -8.251 -5.476 -7.751 1.00 72.19 85 ILE A N 1
ATOM 653 C CA . ILE A 1 85 ? -8.554 -6.010 -6.428 1.00 72.19 85 ILE A CA 1
ATOM 654 C C . ILE A 1 85 ? -8.869 -7.502 -6.561 1.00 72.19 85 ILE A C 1
ATOM 656 O O . ILE A 1 85 ? -9.725 -7.891 -7.356 1.00 72.19 85 ILE A O 1
ATOM 660 N N . SER A 1 86 ? -8.176 -8.340 -5.785 1.00 70.75 86 SER A N 1
ATOM 661 C CA . SER A 1 86 ? -8.473 -9.775 -5.703 1.00 70.75 86 SER A CA 1
ATOM 662 C C . SER A 1 86 ? -9.929 -10.004 -5.286 1.00 70.75 86 SER A C 1
ATOM 664 O O . SER A 1 86 ? -10.441 -9.298 -4.419 1.00 70.75 86 SER A O 1
ATOM 666 N N . SER A 1 87 ? -10.597 -11.021 -5.840 1.00 75.69 87 SER A N 1
ATOM 667 C CA . SER A 1 87 ? -12.011 -11.318 -5.546 1.00 75.69 87 SER A CA 1
ATOM 668 C C . SER A 1 87 ? -12.304 -11.576 -4.061 1.00 75.69 87 SER A C 1
ATOM 670 O O . SER A 1 87 ? -13.446 -11.442 -3.636 1.00 75.69 87 SER A O 1
ATOM 672 N N . ASN A 1 88 ? -11.284 -11.932 -3.275 1.00 82.00 88 ASN A N 1
ATOM 673 C CA . ASN A 1 88 ? -11.397 -12.184 -1.834 1.00 82.00 88 ASN A CA 1
ATOM 674 C C . ASN A 1 88 ? -10.986 -10.984 -0.964 1.00 82.00 88 ASN A C 1
ATOM 676 O O . ASN A 1 88 ? -11.036 -11.075 0.266 1.00 82.00 88 ASN A O 1
ATOM 680 N N . CYS A 1 89 ? -10.560 -9.879 -1.575 1.00 84.19 89 CYS A N 1
ATOM 681 C CA . CYS A 1 89 ? -10.151 -8.690 -0.849 1.00 84.19 89 CYS A CA 1
ATOM 682 C C . CYS A 1 89 ? -11.384 -7.988 -0.283 1.00 84.19 89 CYS A C 1
ATOM 684 O O . CYS A 1 89 ? -12.329 -7.668 -1.000 1.00 84.19 89 CYS A O 1
ATOM 686 N N . LYS A 1 90 ? -11.359 -7.728 1.024 1.00 89.50 90 LYS A N 1
ATOM 687 C CA . LYS A 1 90 ? -12.448 -7.024 1.721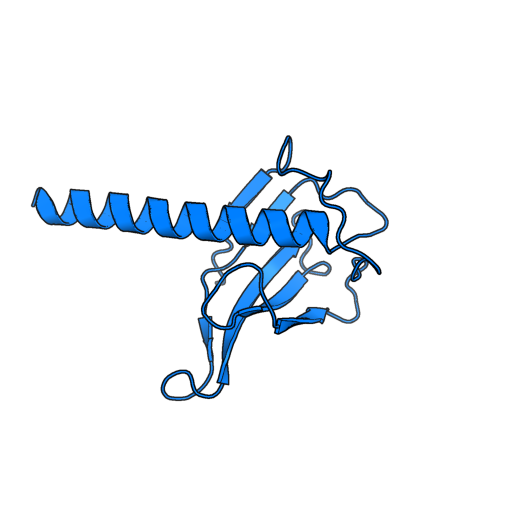 1.00 89.50 90 LYS A CA 1
ATOM 688 C C . LYS A 1 90 ? -12.309 -5.502 1.673 1.00 89.50 90 LYS A C 1
ATOM 690 O O . LYS A 1 90 ? -13.085 -4.806 2.320 1.00 89.50 90 LYS A O 1
ATOM 695 N N . TYR A 1 91 ? -11.277 -5.008 1.000 1.00 89.44 91 TYR A N 1
ATOM 696 C CA . TYR A 1 91 ? -10.994 -3.590 0.871 1.00 89.44 91 TYR A CA 1
ATOM 697 C C . TYR A 1 91 ? -11.412 -3.108 -0.509 1.00 89.44 91 TYR A C 1
AT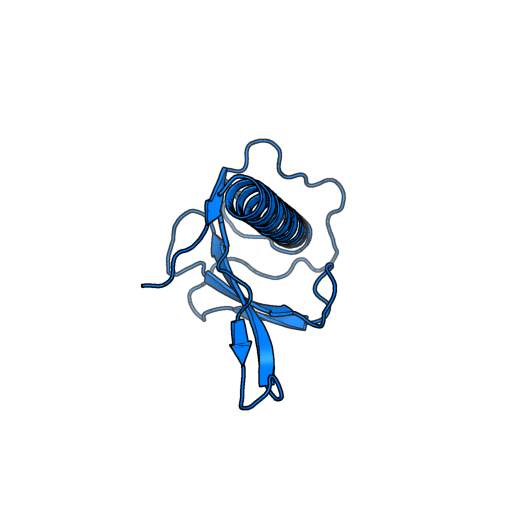OM 699 O O . TYR A 1 91 ? -11.176 -3.780 -1.511 1.00 89.44 91 TYR A O 1
ATOM 707 N N . GLU A 1 92 ? -12.009 -1.928 -0.546 1.00 88.00 92 GLU A N 1
ATOM 708 C CA . GLU A 1 92 ? -12.573 -1.328 -1.743 1.00 88.00 92 GLU A CA 1
ATOM 709 C C . GLU A 1 92 ? -12.166 0.136 -1.870 1.00 88.00 92 GLU A C 1
ATOM 711 O O . GLU A 1 92 ? -11.694 0.777 -0.925 1.00 88.00 92 GLU A O 1
ATOM 716 N N . PHE A 1 93 ? -12.353 0.666 -3.072 1.00 86.19 93 PHE A N 1
ATOM 717 C CA . PHE A 1 93 ? -12.145 2.075 -3.337 1.00 86.19 93 PHE A CA 1
ATOM 718 C C . PHE A 1 93 ? -13.161 2.936 -2.607 1.00 86.19 93 PHE A C 1
ATOM 720 O O . PHE A 1 93 ? -14.372 2.754 -2.749 1.00 86.19 93 PHE A O 1
ATOM 727 N N . THR A 1 94 ? -12.664 3.946 -1.903 1.00 84.25 94 THR A N 1
ATOM 728 C CA . THR A 1 94 ? -13.525 4.987 -1.365 1.00 84.25 94 THR A CA 1
ATOM 729 C C . THR A 1 94 ? -14.161 5.749 -2.529 1.00 84.25 94 THR A C 1
ATOM 731 O O . THR A 1 94 ? -13.541 6.022 -3.558 1.00 84.25 94 THR A O 1
ATOM 734 N N . LYS A 1 95 ? -15.418 6.172 -2.366 1.00 78.81 95 LYS A N 1
ATOM 735 C CA . LYS A 1 95 ? -16.097 7.013 -3.376 1.00 78.81 95 LYS A CA 1
ATOM 736 C C . LYS A 1 95 ? -15.432 8.384 -3.548 1.00 78.81 95 LYS A C 1
ATOM 738 O O . LYS A 1 95 ? -15.655 9.058 -4.552 1.00 78.81 95 LYS A O 1
ATOM 743 N N . LYS A 1 96 ? -14.696 8.835 -2.528 1.00 83.38 96 LYS A N 1
ATOM 744 C CA . LYS A 1 96 ? -13.979 10.112 -2.477 1.00 83.38 96 LYS A CA 1
ATOM 745 C C . LYS A 1 96 ? -12.698 9.951 -1.668 1.00 83.38 96 LYS A C 1
ATOM 747 O O . LYS A 1 96 ? -12.704 9.294 -0.628 1.00 83.38 96 LYS A O 1
ATOM 752 N N . GLU A 1 97 ? -11.640 10.619 -2.106 1.00 84.19 97 GLU A N 1
ATOM 753 C CA . GLU A 1 97 ? -10.371 10.686 -1.383 1.00 84.19 97 GLU A CA 1
ATOM 754 C C . GLU A 1 97 ? -10.552 11.332 0.003 1.00 84.19 97 GLU A C 1
ATOM 756 O O . GLU A 1 97 ? -11.084 12.440 0.137 1.00 84.19 97 GLU A O 1
ATOM 761 N N . ILE A 1 98 ? -10.075 10.656 1.048 1.00 87.75 98 ILE A N 1
ATOM 762 C CA . ILE A 1 98 ? -10.166 11.102 2.441 1.00 87.75 98 ILE A CA 1
ATOM 763 C C . ILE A 1 98 ? -8.830 11.727 2.857 1.00 87.75 98 ILE A C 1
ATOM 765 O O . ILE A 1 98 ? -8.019 11.119 3.557 1.00 87.75 98 ILE A O 1
ATOM 769 N N . LYS A 1 99 ? -8.607 12.981 2.450 1.00 87.62 99 LYS A N 1
ATOM 770 C CA . LYS A 1 99 ? -7.346 13.725 2.664 1.00 87.62 99 LYS A CA 1
ATOM 771 C C . LYS A 1 99 ? -6.913 13.884 4.127 1.00 87.62 99 LYS A C 1
ATOM 773 O O . LYS A 1 99 ? -5.748 14.167 4.388 1.00 87.62 99 LYS A O 1
ATOM 778 N N . SER A 1 100 ? -7.828 13.723 5.083 1.00 90.31 100 SER A N 1
ATOM 779 C CA . SER A 1 100 ? -7.520 13.791 6.518 1.00 90.31 100 SER A CA 1
ATOM 780 C C . SER A 1 100 ? -6.775 12.560 7.043 1.00 90.31 100 SER A C 1
ATOM 782 O O . SER A 1 100 ? -6.188 12.622 8.125 1.00 90.31 100 SER A O 1
ATOM 784 N N . ARG A 1 101 ? -6.778 11.440 6.305 1.00 91.38 101 ARG A N 1
ATOM 785 C CA . ARG A 1 101 ? -6.031 10.240 6.687 1.00 91.38 101 ARG A CA 1
ATOM 786 C C . ARG A 1 101 ? -4.539 10.440 6.436 1.00 91.38 101 ARG A C 1
ATOM 788 O O . ARG A 1 101 ? -4.119 11.005 5.426 1.00 91.38 101 ARG A O 1
ATOM 795 N N . THR A 1 102 ? -3.746 9.959 7.386 1.00 94.12 102 THR A N 1
ATOM 796 C CA . THR A 1 102 ? -2.284 10.058 7.388 1.00 94.12 102 THR A CA 1
ATOM 797 C C . THR A 1 102 ? -1.680 8.689 7.671 1.00 94.12 102 THR A C 1
ATOM 799 O O . THR A 1 102 ? -2.374 7.772 8.102 1.00 94.12 102 THR A O 1
ATOM 802 N N . LEU A 1 103 ? -0.366 8.565 7.495 1.00 94.44 103 LEU A N 1
ATOM 803 C CA . LEU A 1 103 ? 0.383 7.345 7.809 1.00 94.44 103 LEU A CA 1
ATOM 804 C C . LEU A 1 103 ? 0.663 7.153 9.311 1.00 94.44 103 LEU A C 1
ATOM 806 O O . LEU A 1 103 ? 1.424 6.268 9.700 1.00 94.44 103 LEU A O 1
ATOM 810 N N . LYS A 1 104 ? 0.087 7.990 10.185 1.00 94.19 104 LYS A N 1
ATOM 811 C CA . LYS A 1 104 ? 0.363 7.948 11.624 1.00 94.19 104 LYS A CA 1
ATOM 812 C C . LYS A 1 104 ? -0.134 6.632 12.230 1.00 94.19 104 LYS A C 1
ATOM 814 O O . LYS A 1 104 ? -1.327 6.355 12.223 1.00 94.19 104 LYS A O 1
ATOM 819 N N . GLY A 1 105 ? 0.787 5.866 12.816 1.00 92.94 105 GLY A N 1
ATOM 820 C CA . GLY A 1 105 ? 0.481 4.578 13.447 1.00 92.94 105 GLY A CA 1
ATOM 821 C C . GLY A 1 105 ? 0.338 3.412 12.466 1.00 92.94 105 GLY A C 1
ATOM 822 O O . GLY A 1 105 ? -0.029 2.323 12.895 1.00 92.94 105 GLY A O 1
ATOM 823 N N . ILE A 1 106 ? 0.643 3.623 11.181 1.00 95.44 106 ILE A N 1
ATOM 824 C CA . ILE A 1 106 ? 0.608 2.584 10.152 1.00 95.44 106 ILE A CA 1
ATOM 825 C C . ILE A 1 106 ? 2.025 2.069 9.923 1.00 95.44 106 ILE A C 1
ATOM 827 O O . ILE A 1 106 ? 2.950 2.842 9.666 1.00 95.44 106 ILE A O 1
ATOM 831 N N . LYS A 1 107 ? 2.202 0.752 10.018 1.00 96.44 107 LYS A N 1
ATOM 832 C CA . LYS A 1 107 ? 3.476 0.095 9.720 1.00 96.44 107 LYS A CA 1
ATOM 833 C C . LYS A 1 107 ? 3.625 -0.056 8.204 1.00 96.44 107 LYS A C 1
ATOM 835 O O . LYS A 1 107 ? 2.789 -0.700 7.582 1.00 96.44 107 LYS A O 1
ATOM 840 N N . ILE A 1 108 ? 4.665 0.534 7.619 1.00 95.31 108 ILE A N 1
ATOM 841 C CA . ILE A 1 108 ? 4.941 0.461 6.175 1.00 95.31 108 ILE A CA 1
ATOM 842 C C . ILE A 1 108 ? 6.187 -0.390 5.963 1.00 95.31 108 ILE A C 1
ATOM 844 O O . ILE A 1 108 ? 7.257 -0.062 6.483 1.00 95.31 108 ILE A O 1
ATOM 848 N N . GLU A 1 109 ? 6.050 -1.466 5.198 1.00 94.12 109 GLU A N 1
ATOM 849 C CA . GLU A 1 109 ? 7.113 -2.431 4.928 1.00 94.12 109 GLU A CA 1
ATOM 850 C C . GLU A 1 109 ? 7.294 -2.653 3.423 1.00 94.12 109 GLU A C 1
ATOM 852 O O . GLU A 1 109 ? 6.406 -2.395 2.610 1.00 94.12 109 GLU A O 1
ATOM 857 N N . GLU A 1 110 ? 8.492 -3.091 3.044 1.00 91.62 110 GLU A N 1
ATOM 858 C CA . GLU A 1 110 ? 8.778 -3.520 1.677 1.00 91.62 110 GLU A CA 1
ATOM 859 C C . GLU A 1 110 ? 8.252 -4.937 1.475 1.00 91.62 110 GLU A C 1
ATOM 861 O O . GLU A 1 110 ? 8.655 -5.854 2.196 1.00 91.62 110 GLU A O 1
ATOM 866 N N . TRP A 1 111 ? 7.405 -5.126 0.466 1.00 89.62 111 TRP A N 1
ATOM 867 C CA . TRP A 1 111 ? 7.031 -6.461 0.037 1.00 89.62 111 TRP A CA 1
ATOM 868 C C . TRP A 1 111 ? 8.086 -6.997 -0.924 1.00 89.62 111 TRP A C 1
ATOM 870 O O . TRP A 1 111 ? 8.121 -6.664 -2.108 1.00 89.62 111 TRP A O 1
ATOM 880 N N . LYS A 1 112 ? 8.951 -7.864 -0.403 1.00 81.38 112 LYS A N 1
ATOM 881 C CA . LYS A 1 112 ? 9.819 -8.693 -1.237 1.00 81.38 112 LYS A CA 1
ATOM 882 C C . LYS A 1 112 ? 8.988 -9.845 -1.776 1.00 81.38 112 LYS A C 1
ATOM 884 O O . LYS A 1 112 ? 8.839 -10.868 -1.107 1.00 81.38 112 LYS A O 1
ATOM 889 N N . GLU A 1 113 ? 8.385 -9.646 -2.939 1.00 63.16 113 GLU A N 1
ATOM 890 C CA . GLU A 1 113 ? 7.809 -10.752 -3.699 1.00 63.16 113 GLU A CA 1
ATOM 891 C C . GLU A 1 113 ? 8.903 -11.815 -3.899 1.00 63.16 113 GLU A C 1
ATOM 893 O O . GLU A 1 113 ? 10.018 -11.492 -4.316 1.00 63.16 113 GLU A O 1
ATOM 898 N N . LYS A 1 114 ? 8.612 -13.047 -3.474 1.00 49.72 114 LYS A N 1
ATOM 899 C CA . LYS A 1 114 ? 9.538 -14.182 -3.546 1.00 49.72 114 LYS A CA 1
ATOM 900 C C . LYS A 1 114 ? 9.587 -14.776 -4.944 1.00 49.72 114 LYS A C 1
ATOM 902 O O . LYS A 1 114 ? 8.530 -14.774 -5.610 1.00 49.72 114 LYS A O 1
#

Radius of gyration: 14.85 Å; chains: 1; bounding box: 50×28×37 Å

pLDDT: mean 83.02, std 11.12, range [49.72, 96.44]

Organism: NCBI:txid947835

Sequence (114 aa):
MEEAKKKKIKEEKEHKKEREKIALWVVQNIEGPEPIKSLEISEIRRNGIGGTGGSSVSVKINNNDNNSFDLSVDGEVPMKGGAFISSNCKYEFTKKEIKSRTLKGIKIEEWKEK